Protein AF-A0A539D0C4-F1 (afdb_monomer)

Nearest PDB structures (foldseek):
  6kon-assembly1_F  TM=8.116E-01  e=8.689E-02  Mycobacterium tuberculosis H37Rv
  2h27-assembly2_D  TM=7.629E-01  e=7.700E-02  Escherichia coli K-12
  3hug-assembly4_M  TM=8.107E-01  e=2.150E-01  Mycobacterium tuberculosis H37Rv
  3hug-assembly6_K  TM=8.612E-01  e=3.486E-01  Mycobacterium tuberculosis H37Rv
  6dxo-assembly1_A  TM=8.332E-01  e=6.378E-01  Streptomyces venezuelae ATCC 10712

Structure (mmCIF, N/CA/C/O backbone):
data_AF-A0A539D0C4-F1
#
_entry.id   AF-A0A539D0C4-F1
#
loop_
_atom_site.group_PDB
_atom_site.id
_atom_site.type_symbol
_atom_site.label_atom_id
_atom_site.label_alt_id
_atom_site.label_comp_id
_atom_site.label_asym_id
_atom_site.label_entity_id
_atom_site.label_seq_id
_atom_site.pdbx_PDB_ins_code
_atom_site.Cartn_x
_atom_site.Cartn_y
_atom_site.Cartn_z
_atom_site.occupancy
_atom_site.B_iso_or_equiv
_atom_site.auth_seq_id
_atom_site.auth_comp_id
_atom_site.auth_asym_id
_atom_site.auth_atom_id
_atom_site.pdbx_PDB_model_num
ATOM 1 N N . GLU A 1 1 ? 25.774 -2.993 -17.728 1.00 60.50 1 GLU A N 1
ATOM 2 C CA . GLU A 1 1 ? 24.543 -2.510 -18.394 1.00 60.50 1 GLU A CA 1
ATOM 3 C C . GLU A 1 1 ? 23.268 -3.194 -17.880 1.00 60.50 1 GLU A C 1
ATOM 5 O O . GLU A 1 1 ? 22.331 -2.504 -17.507 1.00 60.50 1 GLU A O 1
ATOM 10 N N . THR A 1 2 ? 23.246 -4.522 -17.719 1.00 66.75 2 THR A N 1
ATOM 11 C CA . THR A 1 2 ? 22.071 -5.304 -17.265 1.00 66.75 2 THR A CA 1
ATOM 12 C C . THR A 1 2 ? 21.488 -4.891 -15.906 1.00 66.75 2 THR A C 1
ATOM 14 O O . THR A 1 2 ? 20.271 -4.878 -15.741 1.00 66.75 2 THR A O 1
ATOM 17 N N . ALA A 1 3 ? 22.330 -4.511 -14.937 1.00 70.62 3 ALA A N 1
ATOM 18 C CA . ALA A 1 3 ? 21.871 -4.110 -13.602 1.00 70.62 3 ALA A CA 1
ATOM 19 C C . ALA A 1 3 ? 21.023 -2.824 -13.618 1.00 70.62 3 ALA A C 1
ATOM 21 O O . ALA A 1 3 ? 20.060 -2.714 -12.862 1.00 70.62 3 ALA A O 1
ATOM 22 N N . ALA A 1 4 ? 21.343 -1.877 -14.507 1.00 81.44 4 ALA A N 1
ATOM 23 C CA . ALA A 1 4 ? 20.568 -0.648 -14.658 1.00 81.44 4 ALA A CA 1
ATOM 24 C C . ALA A 1 4 ? 19.181 -0.945 -15.247 1.00 81.44 4 ALA A C 1
ATOM 26 O O . ALA A 1 4 ? 18.178 -0.463 -14.728 1.00 81.44 4 ALA A O 1
ATOM 27 N N . ASN A 1 5 ? 19.115 -1.816 -16.259 1.00 85.50 5 ASN A N 1
ATOM 28 C CA . ASN A 1 5 ? 17.848 -2.236 -16.862 1.00 85.50 5 ASN A CA 1
ATOM 29 C C . ASN A 1 5 ? 16.964 -2.987 -15.857 1.00 85.50 5 ASN A C 1
ATOM 31 O O . ASN A 1 5 ? 15.776 -2.693 -15.755 1.00 85.50 5 ASN A O 1
ATOM 35 N N . GLY A 1 6 ? 17.549 -3.886 -15.057 1.00 91.12 6 GLY A N 1
ATOM 36 C CA . GLY A 1 6 ? 16.825 -4.595 -13.999 1.00 91.12 6 GLY A CA 1
ATOM 37 C C . GLY A 1 6 ? 16.278 -3.662 -12.913 1.00 91.12 6 GLY A C 1
ATOM 38 O O . GLY A 1 6 ? 15.132 -3.807 -12.496 1.00 91.12 6 GLY A O 1
ATOM 39 N N . ALA A 1 7 ? 17.055 -2.660 -12.489 1.00 92.75 7 ALA A N 1
ATOM 40 C CA . ALA A 1 7 ? 16.597 -1.673 -11.509 1.00 92.75 7 ALA A CA 1
ATOM 41 C C . ALA A 1 7 ? 15.455 -0.789 -12.048 1.00 92.75 7 ALA A C 1
ATOM 43 O O . ALA A 1 7 ? 14.515 -0.476 -11.314 1.00 92.75 7 ALA A O 1
ATOM 44 N N . ILE A 1 8 ? 15.517 -0.404 -13.327 1.00 94.81 8 ILE A N 1
ATOM 45 C CA . ILE A 1 8 ? 14.464 0.376 -13.993 1.00 94.81 8 ILE A CA 1
ATOM 46 C C . ILE A 1 8 ? 13.174 -0.441 -14.108 1.00 94.81 8 ILE A C 1
ATOM 48 O O . ILE A 1 8 ? 12.100 0.080 -13.806 1.00 94.81 8 ILE A O 1
ATOM 52 N N . ASP A 1 9 ? 13.265 -1.709 -14.510 1.00 93.81 9 ASP A N 1
ATOM 53 C CA . ASP A 1 9 ? 12.100 -2.589 -14.626 1.00 93.81 9 ASP A CA 1
ATOM 54 C C . ASP A 1 9 ? 11.436 -2.839 -13.263 1.00 93.81 9 ASP A C 1
ATOM 56 O O . ASP A 1 9 ? 10.228 -2.653 -13.102 1.00 93.81 9 ASP A O 1
ATOM 60 N N . ALA A 1 10 ? 12.240 -3.129 -12.235 1.00 91.19 10 ALA A N 1
ATOM 61 C CA . ALA A 1 10 ? 11.747 -3.285 -10.870 1.00 91.19 10 ALA A CA 1
ATOM 62 C C . ALA A 1 10 ? 11.016 -2.026 -10.372 1.00 91.19 10 ALA A C 1
ATOM 64 O O . ALA A 1 10 ? 9.940 -2.129 -9.779 1.00 91.19 10 ALA A O 1
ATOM 65 N N . ARG A 1 11 ? 11.557 -0.830 -10.651 1.00 93.62 11 ARG A N 1
ATOM 66 C CA . ARG A 1 11 ? 10.895 0.440 -10.316 1.00 93.62 11 ARG A CA 1
ATOM 67 C C . ARG A 1 11 ? 9.546 0.568 -11.021 1.00 93.62 11 ARG A C 1
ATOM 69 O O . ARG A 1 11 ? 8.561 0.869 -10.356 1.00 93.62 11 ARG A O 1
ATOM 76 N N . ARG A 1 12 ? 9.490 0.292 -12.329 1.00 94.75 12 ARG A N 1
ATOM 77 C CA . ARG A 1 12 ? 8.247 0.364 -13.117 1.00 94.75 12 ARG A CA 1
ATOM 78 C C . ARG A 1 12 ? 7.162 -0.552 -12.560 1.00 94.75 12 ARG A C 1
ATOM 80 O O . ARG A 1 12 ? 6.020 -0.120 -12.446 1.00 94.75 12 ARG A O 1
ATOM 87 N N . ARG A 1 13 ? 7.515 -1.782 -12.173 1.00 93.50 13 ARG A N 1
ATOM 88 C CA . ARG A 1 13 ? 6.573 -2.736 -11.563 1.00 93.50 13 ARG A CA 1
ATOM 89 C C . ARG A 1 13 ? 6.002 -2.218 -10.244 1.00 93.50 13 ARG A C 1
ATOM 91 O O . ARG A 1 13 ? 4.797 -2.294 -10.031 1.00 93.50 13 ARG A O 1
ATOM 98 N N . VAL A 1 14 ? 6.850 -1.655 -9.381 1.00 94.00 14 VAL A N 1
ATOM 99 C CA . VAL A 1 14 ? 6.405 -1.061 -8.109 1.00 94.00 14 VAL A CA 1
ATOM 100 C C . VAL A 1 14 ? 5.505 0.150 -8.348 1.00 94.00 14 VAL A C 1
ATOM 102 O O . VAL A 1 14 ? 4.468 0.269 -7.701 1.00 94.00 14 VAL A O 1
ATOM 105 N N . ASP A 1 15 ? 5.867 1.029 -9.281 1.00 95.19 15 ASP A N 1
ATOM 106 C CA . ASP A 1 15 ? 5.075 2.222 -9.588 1.00 95.19 15 ASP A CA 1
ATOM 107 C C . ASP A 1 15 ? 3.707 1.853 -10.191 1.00 95.19 15 ASP A C 1
ATOM 109 O O . ASP A 1 15 ? 2.697 2.450 -9.819 1.00 95.19 15 ASP A O 1
ATOM 113 N N . ALA A 1 16 ? 3.646 0.829 -11.051 1.00 95.69 16 ALA A N 1
ATOM 114 C CA . ALA A 1 16 ? 2.391 0.298 -11.587 1.00 95.69 16 ALA A CA 1
ATOM 115 C C . ALA A 1 16 ? 1.494 -0.283 -10.482 1.00 95.69 16 ALA A C 1
ATOM 117 O O . ALA A 1 16 ? 0.318 0.071 -10.395 1.00 95.69 16 ALA A O 1
ATOM 118 N N . ALA A 1 17 ? 2.063 -1.096 -9.587 1.00 96.06 17 ALA A N 1
ATOM 119 C CA . ALA A 1 17 ? 1.337 -1.675 -8.461 1.00 96.06 17 ALA A CA 1
ATOM 120 C C . ALA A 1 17 ? 0.792 -0.594 -7.511 1.00 96.06 17 ALA A C 1
ATOM 122 O O . ALA A 1 17 ? -0.380 -0.610 -7.140 1.00 96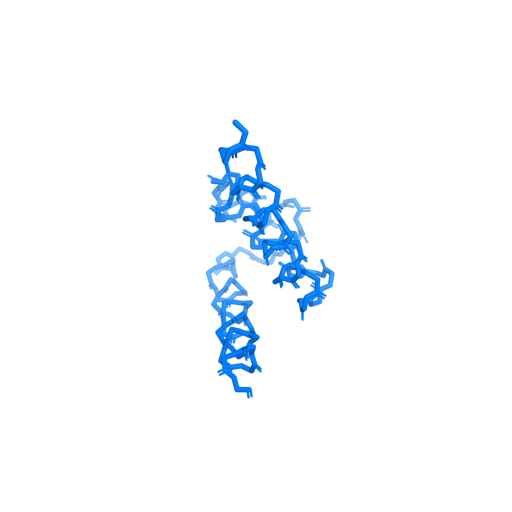.06 17 ALA A O 1
ATOM 123 N N . LEU A 1 18 ? 1.616 0.397 -7.154 1.00 96.12 18 LEU A N 1
ATOM 124 C CA . LEU A 1 18 ? 1.185 1.525 -6.325 1.00 96.12 18 LEU A CA 1
ATOM 125 C C . LEU A 1 18 ? 0.152 2.416 -7.028 1.00 96.12 18 LEU A C 1
ATOM 127 O O . LEU A 1 18 ? -0.678 3.016 -6.340 1.00 96.12 18 LEU A O 1
ATOM 131 N N . GLY A 1 19 ? 0.194 2.504 -8.360 1.00 95.81 19 GLY A N 1
ATOM 132 C CA . GLY A 1 19 ? -0.773 3.231 -9.184 1.00 95.81 19 GLY A CA 1
ATOM 133 C C . GLY A 1 19 ? -2.132 2.536 -9.317 1.00 95.81 19 GLY A C 1
ATOM 134 O O . GLY A 1 19 ? -3.131 3.210 -9.548 1.00 95.81 19 GLY A O 1
ATOM 135 N N . ALA A 1 20 ? -2.195 1.216 -9.121 1.00 95.56 20 ALA A N 1
ATOM 136 C CA . ALA A 1 20 ? -3.445 0.454 -9.116 1.00 95.56 20 ALA A CA 1
ATOM 137 C C . ALA A 1 20 ? -4.267 0.634 -7.823 1.00 95.56 20 ALA A C 1
ATOM 139 O O . ALA A 1 20 ? -5.439 0.261 -7.767 1.00 95.56 20 ALA A O 1
ATOM 140 N N . LEU A 1 21 ? -3.669 1.209 -6.774 1.00 96.62 21 LEU A N 1
ATOM 141 C CA . LEU A 1 21 ? -4.331 1.460 -5.498 1.00 96.62 21 LEU A CA 1
ATOM 142 C C . LEU A 1 21 ? -5.006 2.840 -5.456 1.00 96.62 21 LEU A C 1
ATOM 144 O O . LEU A 1 21 ? -4.478 3.809 -6.004 1.00 96.62 21 LEU A O 1
ATOM 148 N N . PRO A 1 22 ? -6.104 2.995 -4.691 1.00 94.38 22 PRO A N 1
ATOM 149 C CA . PRO A 1 22 ? -6.604 4.312 -4.314 1.00 94.38 22 PRO A CA 1
ATOM 150 C C . PRO A 1 22 ? -5.505 5.158 -3.655 1.00 94.38 22 PRO A C 1
ATOM 152 O O . PRO A 1 22 ? -4.723 4.649 -2.845 1.00 94.38 22 PRO A O 1
ATOM 155 N N . LEU A 1 23 ? -5.487 6.471 -3.922 1.00 87.75 23 LEU A N 1
ATOM 156 C CA . LEU A 1 23 ? -4.481 7.401 -3.380 1.00 8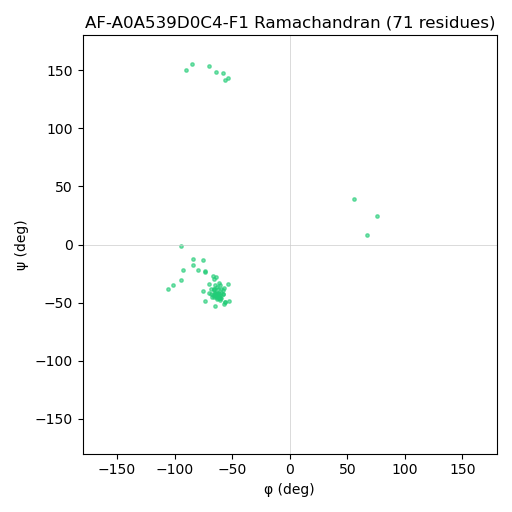7.75 23 LEU A CA 1
ATOM 157 C C . LEU A 1 23 ? -4.368 7.333 -1.844 1.00 87.75 23 LEU A C 1
ATOM 159 O O . LEU A 1 23 ? -3.277 7.457 -1.285 1.00 87.75 23 LEU A O 1
ATOM 163 N N . SER A 1 24 ? -5.489 7.090 -1.159 1.00 87.62 24 SER A N 1
ATOM 164 C CA . SER A 1 24 ? -5.547 6.931 0.298 1.00 87.62 24 SER A CA 1
ATOM 165 C C . SER A 1 24 ? -4.775 5.709 0.817 1.00 87.62 2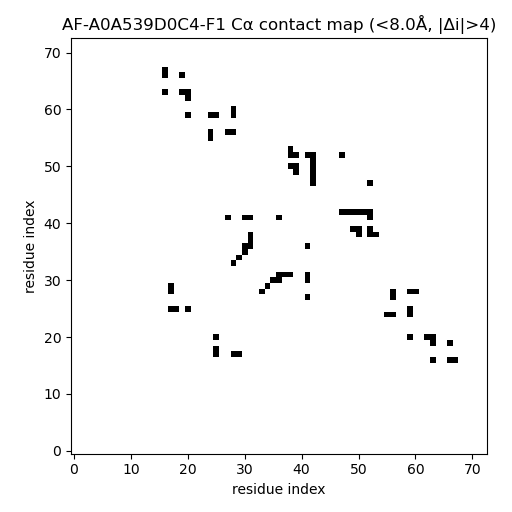4 SER A C 1
ATOM 167 O O . SER A 1 24 ? -4.277 5.750 1.944 1.00 87.62 24 SER A O 1
ATOM 169 N N . LEU A 1 25 ? -4.643 4.654 0.003 1.00 95.25 25 LEU A N 1
ATOM 170 C CA . LEU A 1 25 ? -4.011 3.378 0.352 1.00 95.25 25 LEU A CA 1
ATOM 171 C C . LEU A 1 25 ? -2.588 3.243 -0.196 1.00 95.25 25 LEU A C 1
ATOM 173 O O . LEU A 1 25 ? -1.731 2.696 0.494 1.00 95.25 25 LEU A O 1
ATOM 177 N N . SER A 1 26 ? -2.313 3.785 -1.386 1.00 96.56 26 SER A N 1
ATOM 178 C CA . SER A 1 26 ? -0.999 3.699 -2.043 1.00 96.56 26 SER A CA 1
ATOM 179 C C . SER A 1 26 ? 0.134 4.173 -1.125 1.00 96.56 26 SER A C 1
ATOM 181 O O . SER A 1 26 ? 1.107 3.459 -0.871 1.00 96.56 26 SER A O 1
ATOM 183 N N . GLY A 1 27 ? -0.048 5.339 -0.498 1.00 94.88 27 GLY A N 1
ATOM 184 C CA . GLY A 1 27 ? 0.934 5.851 0.453 1.00 94.88 27 GLY A CA 1
ATOM 185 C C . GLY A 1 27 ? 1.066 5.005 1.728 1.00 94.88 27 GLY A C 1
ATOM 186 O O . GLY A 1 27 ? 2.119 5.031 2.357 1.00 94.88 27 GLY A O 1
ATOM 187 N N . ALA A 1 28 ? 0.019 4.291 2.152 1.00 95.81 28 ALA A N 1
ATOM 188 C CA . ALA A 1 28 ? 0.073 3.449 3.348 1.00 95.81 28 ALA A CA 1
ATOM 189 C C . ALA A 1 28 ? 0.859 2.159 3.088 1.00 95.81 28 ALA A C 1
ATOM 191 O O . ALA A 1 28 ? 1.668 1.763 3.922 1.00 95.81 28 ALA A O 1
ATOM 192 N N . VAL A 1 29 ? 0.681 1.557 1.908 1.00 97.25 29 VAL A N 1
ATOM 193 C CA . VAL A 1 29 ? 1.493 0.418 1.458 1.00 97.25 29 VAL A CA 1
ATOM 194 C C . VAL A 1 29 ? 2.957 0.821 1.334 1.00 97.25 29 VAL A C 1
ATOM 196 O O . VAL A 1 29 ? 3.823 0.115 1.843 1.00 97.25 29 VAL A O 1
ATOM 199 N N . ARG A 1 30 ? 3.247 1.974 0.714 1.00 96.38 30 ARG A N 1
ATOM 200 C CA . ARG A 1 30 ? 4.622 2.482 0.613 1.00 96.38 30 ARG A CA 1
ATOM 201 C C . ARG A 1 30 ? 5.259 2.648 1.995 1.00 96.38 30 ARG A C 1
ATOM 203 O O . ARG A 1 30 ? 6.337 2.105 2.223 1.00 96.38 30 ARG A O 1
ATOM 210 N N . ALA A 1 31 ? 4.569 3.328 2.910 1.00 96.56 31 ALA A N 1
ATOM 211 C CA . ALA A 1 31 ? 5.068 3.565 4.261 1.00 96.56 31 ALA A CA 1
ATOM 212 C C . ALA A 1 31 ? 5.339 2.255 5.021 1.00 96.56 31 ALA A C 1
ATOM 214 O O . ALA A 1 31 ? 6.399 2.087 5.615 1.00 96.56 31 ALA A O 1
ATOM 215 N N . ALA A 1 32 ? 4.415 1.292 4.971 1.00 96.94 32 ALA A N 1
ATOM 216 C CA . ALA A 1 32 ? 4.561 0.034 5.701 1.00 96.94 32 ALA A CA 1
ATOM 217 C C . ALA A 1 32 ? 5.604 -0.908 5.077 1.00 96.94 32 ALA A C 1
ATOM 219 O O . ALA A 1 32 ? 6.442 -1.461 5.783 1.00 96.94 32 ALA A O 1
ATOM 220 N N . CYS A 1 33 ? 5.542 -1.121 3.762 1.00 95.94 33 CYS A N 1
ATOM 221 C CA . CYS A 1 33 ? 6.285 -2.191 3.094 1.00 95.94 33 CYS A CA 1
ATOM 222 C C . CYS A 1 33 ? 7.630 -1.740 2.520 1.00 95.94 33 CYS A C 1
ATOM 224 O O . CYS A 1 33 ? 8.537 -2.561 2.414 1.00 95.94 33 CYS A O 1
ATOM 226 N N . LEU A 1 34 ? 7.754 -0.473 2.111 1.00 94.69 34 LEU A N 1
ATOM 227 C CA . LEU A 1 34 ? 8.962 0.040 1.453 1.00 94.69 34 LEU A CA 1
ATOM 228 C C . LEU A 1 34 ? 9.789 0.929 2.384 1.00 94.69 34 LEU A C 1
ATOM 230 O O . LEU A 1 34 ? 11.013 0.865 2.351 1.00 94.69 34 LEU A O 1
ATOM 234 N N . GLU A 1 35 ? 9.131 1.743 3.208 1.00 96.62 35 GLU A N 1
ATOM 235 C CA . GLU A 1 35 ? 9.799 2.646 4.157 1.00 96.62 35 GLU A CA 1
ATOM 236 C C . GLU A 1 35 ? 9.977 1.999 5.543 1.00 96.62 35 GLU A C 1
ATOM 238 O O . GLU A 1 35 ? 10.867 2.393 6.292 1.00 96.62 35 GLU A O 1
ATOM 243 N N . GLY A 1 36 ? 9.175 0.979 5.874 1.00 97.44 36 GLY A N 1
ATOM 244 C CA . GLY A 1 36 ? 9.266 0.248 7.141 1.00 97.44 36 GLY A CA 1
ATOM 245 C C . GLY A 1 36 ? 8.702 1.008 8.346 1.00 97.44 36 GLY A C 1
ATOM 246 O O . GLY A 1 36 ? 9.112 0.754 9.478 1.00 97.44 36 GLY A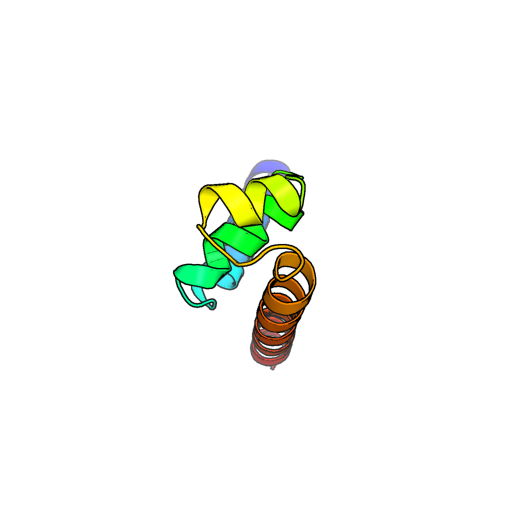 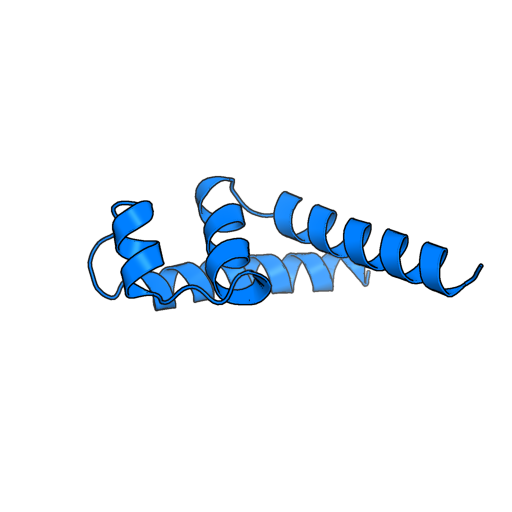O 1
ATOM 247 N N . CYS A 1 37 ? 7.779 1.948 8.129 1.00 97.50 37 CYS A N 1
ATOM 248 C CA . CYS A 1 37 ? 7.132 2.704 9.199 1.00 97.50 37 CYS A CA 1
ATOM 249 C C . CYS A 1 37 ? 6.290 1.802 10.113 1.00 97.50 37 CYS A C 1
ATOM 251 O O . CYS A 1 37 ? 5.667 0.833 9.672 1.00 97.50 37 CYS A O 1
ATOM 253 N N . SER A 1 38 ? 6.202 2.169 11.395 1.00 97.81 38 SER A N 1
ATOM 254 C CA . SER A 1 38 ? 5.314 1.479 12.329 1.00 97.81 38 SER A CA 1
ATOM 255 C C . SER A 1 38 ? 3.842 1.781 12.020 1.00 97.81 38 SER A C 1
ATOM 257 O O . SER A 1 38 ? 3.497 2.848 11.508 1.00 97.81 38 SER A O 1
ATOM 259 N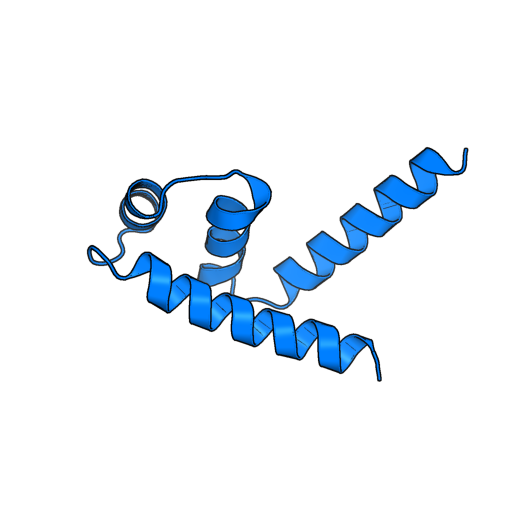 N . PHE A 1 39 ? 2.933 0.869 12.379 1.00 97.31 39 PHE A N 1
ATOM 260 C CA . PHE A 1 39 ? 1.496 1.120 12.210 1.00 97.31 39 PHE A CA 1
ATOM 261 C C . PHE A 1 39 ? 1.004 2.322 13.020 1.00 97.31 39 PHE A C 1
ATOM 263 O O . PHE A 1 39 ? 0.115 3.023 12.552 1.00 97.31 39 PHE A O 1
ATOM 270 N N . ALA A 1 40 ? 1.592 2.581 14.191 1.00 9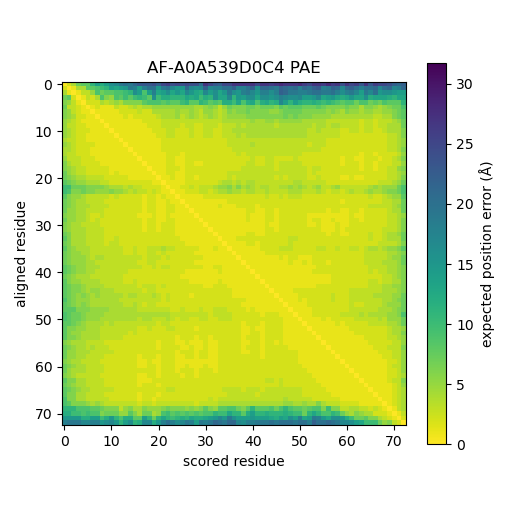7.75 40 ALA A N 1
ATOM 271 C CA . ALA A 1 40 ? 1.229 3.735 15.009 1.00 97.75 40 ALA A CA 1
ATOM 272 C C . ALA A 1 40 ? 1.567 5.056 14.297 1.00 97.75 40 ALA A C 1
ATOM 274 O O . ALA A 1 40 ? 0.743 5.968 14.280 1.00 97.75 40 ALA A O 1
ATOM 275 N N . ASP A 1 41 ? 2.732 5.132 13.643 1.00 98.00 41 ASP A N 1
ATOM 276 C CA . ASP A 1 41 ? 3.131 6.315 12.872 1.00 98.00 41 ASP A CA 1
ATOM 277 C C . ASP A 1 41 ? 2.234 6.505 11.647 1.00 98.00 41 ASP A C 1
ATOM 279 O O . ASP A 1 41 ? 1.755 7.607 11.386 1.00 98.00 41 ASP A O 1
ATOM 283 N N . ILE A 1 42 ? 1.937 5.418 10.928 1.00 97.38 42 ILE A N 1
ATOM 284 C CA . ILE A 1 42 ? 1.040 5.453 9.765 1.00 97.38 42 ILE A CA 1
ATOM 285 C C . ILE A 1 42 ? -0.357 5.935 10.173 1.00 97.38 42 ILE A C 1
ATOM 287 O O . ILE A 1 42 ? -0.928 6.796 9.499 1.00 97.38 42 ILE A O 1
ATOM 291 N N . GLU A 1 43 ? -0.903 5.405 11.272 1.00 97.81 43 GLU A N 1
ATOM 292 C CA . GLU A 1 43 ? -2.205 5.804 11.814 1.00 97.81 43 GLU A CA 1
ATOM 293 C C . GLU A 1 43 ? -2.214 7.291 12.189 1.00 97.81 43 GLU A C 1
ATOM 295 O O . GLU A 1 43 ? -3.134 8.016 11.804 1.00 97.81 43 GLU A O 1
ATOM 300 N N . LEU A 1 44 ? -1.162 7.771 12.858 1.00 97.44 44 LEU A N 1
ATOM 301 C CA . LEU A 1 44 ? -1.032 9.169 13.262 1.00 97.44 44 LEU A CA 1
ATOM 302 C C . LEU A 1 44 ? -0.936 10.113 12.055 1.00 97.44 44 LEU A C 1
ATOM 304 O O . LEU A 1 44 ? -1.719 11.058 11.946 1.00 97.44 44 LEU A O 1
ATOM 308 N N . THR A 1 45 ? -0.017 9.852 11.121 1.00 96.06 45 THR A N 1
ATOM 309 C CA . THR A 1 45 ? 0.198 10.692 9.931 1.00 96.06 45 THR A CA 1
ATOM 310 C C . THR A 1 45 ? -1.055 10.776 9.060 1.00 96.06 45 THR A C 1
ATOM 312 O O . THR A 1 45 ? -1.337 11.824 8.478 1.00 96.06 45 THR A O 1
ATOM 315 N N . ARG A 1 46 ? -1.836 9.691 8.984 1.00 94.31 46 ARG A N 1
ATOM 316 C CA . ARG A 1 46 ? -3.054 9.609 8.160 1.00 94.31 46 ARG A CA 1
ATOM 317 C C . ARG A 1 46 ? -4.337 9.946 8.913 1.00 94.31 46 ARG A C 1
ATOM 319 O O . ARG A 1 46 ? -5.399 9.958 8.293 1.00 94.31 46 ARG A O 1
ATOM 326 N N . ARG A 1 47 ? -4.250 10.248 10.213 1.00 96.00 47 ARG A N 1
ATOM 327 C CA . ARG A 1 47 ? -5.396 10.505 11.104 1.00 96.00 47 ARG A CA 1
ATOM 328 C C . ARG A 1 47 ? -6.405 9.353 11.126 1.00 96.00 47 ARG A C 1
ATOM 330 O O . ARG A 1 47 ? -7.615 9.573 11.138 1.00 96.00 47 ARG A O 1
ATOM 337 N N . TRP A 1 48 ? -5.912 8.121 11.103 1.00 95.88 48 TRP A N 1
ATOM 338 C CA . TRP A 1 48 ? -6.754 6.940 11.239 1.00 95.88 48 TRP A CA 1
ATOM 339 C C . TRP A 1 48 ? -7.015 6.606 12.712 1.00 95.88 48 TRP A C 1
ATOM 341 O O . TRP A 1 48 ? -6.207 6.949 13.578 1.00 95.88 48 TRP A O 1
ATOM 351 N N . PRO A 1 49 ? -8.124 5.910 13.023 1.00 97.56 49 PRO A N 1
ATOM 352 C CA . PRO A 1 49 ? -8.347 5.371 14.358 1.00 97.56 49 PRO A CA 1
ATOM 353 C C . PRO A 1 49 ? -7.220 4.424 14.779 1.00 97.56 49 PRO A C 1
ATOM 355 O O . PRO A 1 49 ? -6.682 3.679 13.953 1.00 97.56 49 PRO A O 1
ATOM 358 N N . ALA A 1 50 ? -6.912 4.395 16.074 1.00 97.38 50 ALA A N 1
ATOM 359 C CA . ALA A 1 50 ? -5.907 3.489 16.616 1.00 97.38 50 ALA A CA 1
ATOM 360 C C . ALA A 1 50 ? -6.227 2.020 16.279 1.00 97.38 50 ALA A C 1
ATOM 362 O O . ALA A 1 50 ? -7.385 1.598 16.345 1.00 97.38 50 ALA A O 1
ATOM 363 N N . ARG A 1 51 ? -5.190 1.229 15.974 1.00 96.69 51 ARG A N 1
ATOM 364 C CA . ARG A 1 51 ? -5.254 -0.207 15.620 1.00 96.69 51 ARG A CA 1
ATOM 365 C C . ARG A 1 51 ? -5.954 -0.524 14.293 1.00 96.69 51 ARG A C 1
ATOM 367 O O . ARG A 1 51 ? -6.172 -1.700 13.994 1.00 96.69 51 ARG A O 1
ATOM 374 N N . SER A 1 52 ? -6.298 0.477 13.488 1.00 97.06 52 SER A N 1
ATOM 375 C CA . SER A 1 52 ? -6.892 0.269 12.161 1.00 97.06 52 SER A CA 1
ATOM 376 C C . SER A 1 52 ? -5.857 -0.086 11.089 1.00 97.06 52 SER A C 1
ATOM 378 O O . SER A 1 52 ? -6.207 -0.716 10.090 1.00 97.06 52 SER A O 1
ATOM 380 N N . GLY A 1 53 ? -4.579 0.244 11.300 1.00 96.81 53 GLY A N 1
ATOM 381 C CA . GLY A 1 53 ? -3.529 0.164 10.288 1.00 96.81 53 GLY A CA 1
ATOM 382 C C . GLY A 1 53 ? -3.353 -1.236 9.707 1.00 96.81 53 GLY A C 1
ATOM 383 O O . GLY A 1 53 ? -3.211 -1.378 8.496 1.00 96.81 53 GLY A O 1
ATOM 384 N N . LYS A 1 54 ? -3.458 -2.284 10.534 1.00 96.75 54 LYS A N 1
ATOM 385 C CA . LYS A 1 54 ? -3.379 -3.677 10.057 1.00 96.75 54 LYS A CA 1
ATOM 386 C C . LYS A 1 54 ? -4.542 -4.050 9.139 1.00 96.75 54 LYS A C 1
ATOM 388 O O . LYS A 1 54 ? -4.320 -4.700 8.122 1.00 96.75 54 LYS A O 1
ATOM 393 N N . LEU A 1 55 ? -5.767 -3.658 9.495 1.00 97.50 55 LEU A N 1
ATOM 394 C CA . LEU A 1 55 ? -6.954 -3.961 8.694 1.00 97.50 55 LEU A CA 1
ATOM 395 C C . LEU A 1 55 ? -6.910 -3.211 7.361 1.00 97.50 55 LEU A C 1
ATOM 397 O O . LEU A 1 55 ? -7.144 -3.806 6.314 1.00 97.50 55 LEU A O 1
ATOM 401 N N . VAL A 1 56 ? -6.558 -1.925 7.393 1.00 96.56 56 VAL A N 1
ATOM 402 C CA . VAL A 1 56 ? -6.442 -1.114 6.178 1.00 96.56 56 VAL A CA 1
ATOM 403 C C . VAL A 1 56 ? -5.315 -1.623 5.279 1.00 96.56 56 VAL A C 1
ATOM 405 O O . VAL A 1 56 ? -5.508 -1.735 4.070 1.00 96.56 56 VAL A O 1
ATOM 408 N N . LEU A 1 57 ? -4.164 -1.999 5.853 1.00 97.44 57 LEU A N 1
ATOM 409 C CA . LEU A 1 57 ? -3.079 -2.608 5.087 1.00 97.44 57 LEU A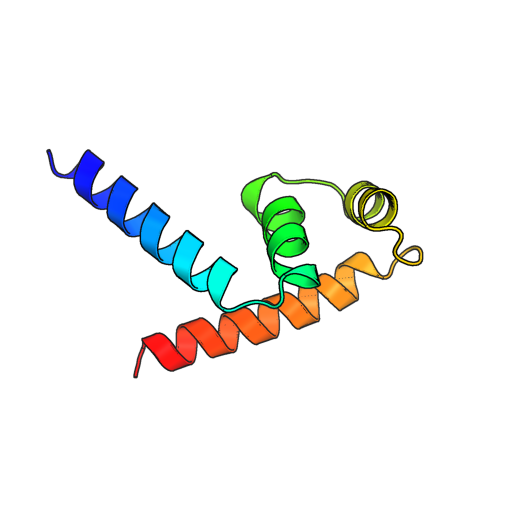 CA 1
ATOM 410 C C . LEU A 1 57 ? -3.521 -3.931 4.455 1.00 97.44 57 LEU A C 1
ATOM 412 O O . LEU A 1 57 ? -3.228 -4.153 3.287 1.00 97.44 57 LEU A O 1
ATOM 416 N N . LYS A 1 58 ? -4.261 -4.781 5.178 1.00 97.94 58 LYS A N 1
ATOM 417 C CA . LYS A 1 58 ? -4.793 -6.033 4.624 1.00 97.94 58 LYS A CA 1
ATOM 418 C C . LYS A 1 58 ? -5.650 -5.779 3.378 1.00 97.94 58 LYS A C 1
ATOM 420 O O . LYS A 1 58 ? -5.388 -6.388 2.349 1.00 97.94 58 LYS A O 1
ATOM 425 N N . LEU A 1 59 ? -6.599 -4.843 3.449 1.00 97.12 59 LEU A N 1
ATOM 426 C CA . LEU A 1 59 ? -7.443 -4.473 2.304 1.00 97.12 59 LEU A CA 1
ATOM 427 C C . LEU A 1 59 ? -6.612 -3.960 1.117 1.00 97.12 59 LEU A C 1
ATOM 429 O O . LEU A 1 59 ? -6.869 -4.316 -0.029 1.00 97.12 59 LEU A O 1
ATOM 433 N N . ALA A 1 60 ? -5.589 -3.144 1.381 1.00 97.19 60 ALA A N 1
ATOM 434 C CA . ALA A 1 60 ? -4.698 -2.659 0.331 1.00 97.19 60 ALA A CA 1
ATOM 435 C C . ALA A 1 60 ? -3.878 -3.794 -0.312 1.00 97.19 60 ALA A C 1
ATOM 437 O O . ALA A 1 60 ? -3.690 -3.800 -1.525 1.00 97.19 60 ALA A O 1
ATOM 438 N N . LEU A 1 61 ? -3.415 -4.768 0.477 1.00 96.94 61 LEU A N 1
ATOM 439 C CA . LEU A 1 61 ? -2.681 -5.929 -0.031 1.00 96.94 61 LEU A CA 1
ATOM 440 C C . LEU A 1 61 ? -3.576 -6.882 -0.837 1.00 96.94 61 LEU A C 1
ATOM 442 O O . LEU A 1 61 ? -3.105 -7.439 -1.820 1.00 96.94 61 LEU A O 1
ATOM 446 N N . GLU A 1 62 ? -4.855 -7.028 -0.484 1.00 97.38 62 GLU A N 1
ATOM 447 C CA . GLU A 1 62 ? -5.832 -7.783 -1.289 1.00 97.38 62 GLU A CA 1
ATOM 448 C C . GLU A 1 62 ? -6.040 -7.138 -2.671 1.00 97.38 62 GLU A C 1
ATOM 450 O O . GLU A 1 62 ? -6.040 -7.831 -3.685 1.00 97.38 62 GLU A O 1
ATOM 455 N N . LEU A 1 63 ? -6.125 -5.803 -2.743 1.00 96.31 63 LEU A N 1
ATOM 456 C CA . LEU A 1 63 ? -6.174 -5.090 -4.027 1.00 96.31 63 LEU A CA 1
ATOM 457 C C . LEU A 1 63 ? -4.901 -5.302 -4.860 1.00 96.31 63 LEU A C 1
ATOM 459 O O . LEU A 1 63 ? -4.984 -5.441 -6.079 1.00 96.31 63 LEU A O 1
ATOM 463 N N . LEU A 1 64 ? -3.731 -5.344 -4.215 1.00 96.25 64 LEU A N 1
ATOM 464 C CA . LEU A 1 64 ? -2.479 -5.645 -4.909 1.00 96.25 64 LEU A CA 1
ATOM 465 C C . LEU A 1 64 ? -2.404 -7.089 -5.391 1.00 96.25 64 LEU A C 1
ATOM 467 O O . LEU A 1 64 ? -1.905 -7.312 -6.488 1.00 96.25 64 LEU A O 1
ATOM 471 N N . ALA A 1 65 ? -2.896 -8.053 -4.611 1.00 96.38 65 ALA A N 1
ATOM 472 C CA . ALA A 1 65 ? -2.975 -9.444 -5.047 1.00 96.38 65 ALA A CA 1
ATOM 473 C C . ALA A 1 65 ? -3.781 -9.543 -6.349 1.00 96.38 65 ALA A C 1
ATOM 475 O O . ALA A 1 65 ? -3.259 -10.032 -7.345 1.00 96.38 65 ALA A O 1
ATOM 476 N N . ASN A 1 66 ? -4.964 -8.922 -6.387 1.00 94.75 66 ASN A N 1
ATOM 477 C CA . ASN A 1 66 ? -5.781 -8.854 -7.601 1.0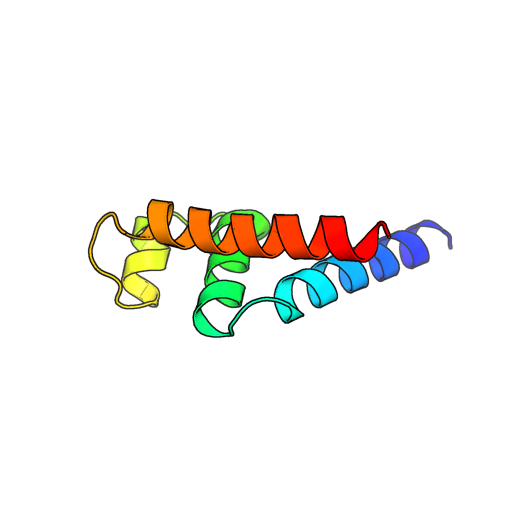0 94.75 66 ASN A CA 1
ATOM 478 C C . ASN A 1 66 ? -5.052 -8.158 -8.767 1.00 94.75 66 ASN A C 1
ATOM 480 O O . ASN A 1 66 ? -5.193 -8.570 -9.914 1.00 94.75 66 ASN A O 1
ATOM 484 N N . HIS A 1 67 ? -4.275 -7.099 -8.501 1.00 94.50 67 HIS A N 1
ATOM 485 C CA . HIS A 1 67 ? -3.483 -6.423 -9.535 1.00 94.50 67 HIS A CA 1
ATOM 486 C C . HIS A 1 67 ? -2.417 -7.344 -10.139 1.00 94.50 67 HIS A C 1
ATOM 488 O O . HIS A 1 67 ? -2.246 -7.354 -11.356 1.00 94.50 67 HIS A O 1
ATOM 494 N N . TYR A 1 68 ? -1.713 -8.114 -9.307 1.00 93.31 68 TYR A N 1
ATOM 495 C CA . TYR A 1 68 ? -0.703 -9.051 -9.788 1.00 93.31 68 TYR A CA 1
ATOM 496 C C . TYR A 1 68 ? -1.332 -10.236 -10.526 1.00 93.31 68 TYR A C 1
ATOM 498 O O . TYR A 1 68 ? -0.857 -10.572 -11.603 1.00 93.31 68 TYR A O 1
ATOM 506 N N . GLU A 1 69 ? -2.440 -10.790 -10.032 1.00 93.88 69 GLU A N 1
ATOM 507 C CA . GLU A 1 69 ? -3.170 -11.870 -10.715 1.00 93.88 69 GLU A CA 1
ATOM 508 C C . GLU A 1 69 ? -3.732 -11.430 -12.078 1.00 93.88 69 GLU A C 1
ATOM 510 O O . GLU A 1 69 ? -3.726 -12.200 -13.039 1.00 93.88 69 GLU A O 1
ATOM 515 N N . ALA A 1 70 ? -4.196 -10.182 -12.192 1.00 87.12 70 ALA A N 1
ATOM 516 C CA . ALA A 1 70 ? -4.669 -9.618 -13.455 1.00 87.12 70 ALA A CA 1
ATOM 517 C C . ALA A 1 70 ? -3.534 -9.289 -14.440 1.00 87.12 70 ALA A C 1
ATOM 519 O O . ALA A 1 70 ? -3.790 -9.201 -15.634 1.00 87.12 70 ALA A O 1
ATOM 520 N N . ALA A 1 71 ? -2.305 -9.077 -13.961 1.00 79.62 71 ALA A N 1
ATOM 521 C CA . ALA A 1 71 ? -1.139 -8.822 -14.808 1.00 79.62 71 ALA A CA 1
ATOM 522 C C . ALA A 1 71 ? -0.481 -10.111 -15.338 1.00 79.62 71 ALA A C 1
ATOM 524 O O . ALA A 1 71 ? 0.312 -10.044 -16.277 1.00 79.62 71 ALA A O 1
ATOM 525 N N . GLU A 1 72 ? -0.771 -11.263 -14.724 1.00 71.81 72 GLU A N 1
ATOM 526 C CA . GLU A 1 72 ? -0.279 -12.584 -15.143 1.00 71.81 72 GLU A CA 1
ATOM 527 C C . GLU A 1 72 ? -1.126 -13.238 -16.255 1.00 71.81 72 GLU A C 1
ATOM 529 O O . GLU A 1 72 ? -0.671 -14.211 -16.859 1.00 71.81 72 GLU A O 1
ATOM 534 N N . HIS A 1 73 ? -2.318 -12.700 -16.544 1.00 52.59 73 HIS A N 1
ATOM 535 C CA . HIS A 1 73 ? -3.236 -13.148 -17.604 1.00 52.59 73 HIS A CA 1
ATOM 536 C C . HIS A 1 73 ? -3.241 -12.191 -18.802 1.00 52.59 73 HIS A C 1
ATOM 538 O O . HIS A 1 73 ? -3.378 -12.696 -19.941 1.00 52.59 73 HIS A O 1
#

Secondary structure (DSSP, 8-state):
-HHHHHHHHHHHHHHHHHHTS-HHHHHHHIIIIII---HHHHHHHHTPPTT-HHHHHHHHHHHHHHHHHHH--

Solvent-accessible surface area (backbone atoms only — not comparable to full-atom values): 4246 Å² total; per-residue (Å²): 116,68,68,60,55,52,53,51,52,54,49,52,54,52,51,51,55,45,64,75,39,58,77,85,43,27,59,51,51,43,36,48,76,74,70,62,49,53,56,69,55,53,19,59,80,69,70,48,62,85,87,42,44,65,61,55,49,50,56,49,49,53,54,46,50,53,50,52,59,63,69,76,109

pLDDT: mean 92.87, std 8.66, range [52.59, 98.0]

Foldseek 3Di:
DVVVVVVVVVVVVLVQLLVLDDPLQSVLCCCVPVVVHDLVVSCVVSVHPPPCSVVSNVVSVVSSVVVVVVVVD

Radius of gyration: 14.0 Å; Cα contacts (8 Å, |Δi|>4): 46; chains: 1; bounding box: 33×24×35 Å

Sequence (73 aa):
ETAANGAIDARRRVDAALGALPLSLSGAVRAACLEGCSFADIELTRRWPARSGKLVLKLALELLANHYEAAEH

Mean predicted aligned error: 3.8 Å